Protein AF-A0AAN8ZF61-F1 (afdb_monomer)

Sequence (64 aa):
EAGLVEISGLSTHERFLCRLTNKKGCTIEELNAGRICDWFLKDKPKREQDLGSAVLQWDDSTMR

Foldseek 3Di:
DPPPPPCPPDDLVVNLLVLLCVVVVHDSVPDDPVSVVVLVVVLVVCVVVVHPRPVVPSPVVVPD

Solvent-accessible surface area (backbone atoms only — not comparable to full-atom values): 4179 Å² total; per-residue (Å²): 133,82,74,82,72,75,68,78,89,56,53,75,68,55,49,49,53,53,51,53,26,63,77,65,76,43,58,74,88,73,61,46,71,68,61,52,50,53,48,55,59,70,38,41,68,26,55,78,66,74,50,88,18,82,78,73,69,66,76,66,86,76,80,119

pLDDT: mean 75.6, std 14.27, range [36.09, 93.06]

Mean predicted aligned error: 8.14 Å

Structure (mmCIF, N/CA/C/O backbone):
data_AF-A0AAN8ZF61-F1
#
_entry.id   AF-A0AAN8ZF61-F1
#
loop_
_atom_site.group_PDB
_atom_site.id
_atom_site.type_symbol
_atom_site.label_atom_id
_atom_site.label_alt_id
_atom_site.label_comp_id
_atom_site.label_asym_id
_atom_site.label_entity_id
_atom_site.label_seq_id
_atom_site.pdbx_PDB_ins_code
_atom_site.Cartn_x
_atom_site.Cartn_y
_atom_site.Cartn_z
_atom_site.occupancy
_atom_site.B_iso_or_equiv
_atom_site.auth_seq_id
_atom_site.auth_comp_id
_atom_site.au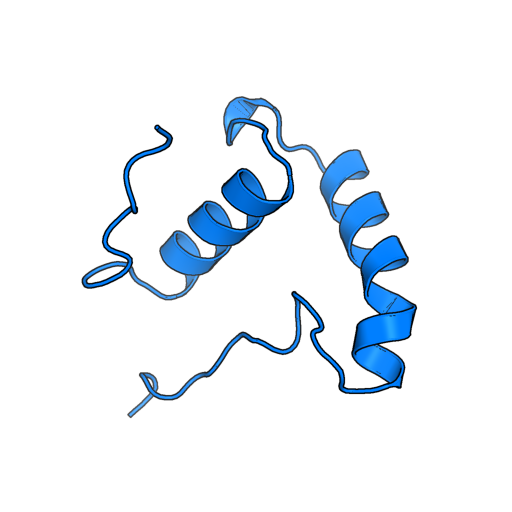th_asym_id
_atom_site.auth_atom_id
_atom_site.pdbx_PDB_model_num
ATOM 1 N N . GLU A 1 1 ? -9.189 0.558 -18.723 1.00 36.09 1 GLU A N 1
ATOM 2 C CA . GLU A 1 1 ? -9.184 -0.665 -17.898 1.00 36.09 1 GLU A CA 1
ATOM 3 C C . GLU A 1 1 ? -7.771 -0.911 -17.402 1.00 36.09 1 GLU A C 1
ATOM 5 O O . GLU A 1 1 ? -6.878 -1.071 -18.221 1.00 36.09 1 GLU A O 1
ATOM 10 N N . ALA A 1 2 ? -7.535 -0.866 -16.091 1.00 45.56 2 ALA A N 1
ATOM 11 C CA . ALA A 1 2 ? -6.326 -1.466 -15.537 1.00 45.56 2 ALA A CA 1
ATOM 12 C C . ALA A 1 2 ? -6.621 -2.965 -15.450 1.00 45.56 2 ALA A C 1
ATOM 14 O O . ALA A 1 2 ? -7.532 -3.360 -14.721 1.00 45.56 2 ALA A O 1
ATOM 15 N N . GLY A 1 3 ? -5.945 -3.759 -16.282 1.00 45.19 3 GLY A N 1
ATOM 16 C CA . GLY A 1 3 ? -6.118 -5.206 -16.321 1.00 45.19 3 GLY A CA 1
ATOM 17 C C . GLY A 1 3 ? -5.987 -5.778 -14.915 1.00 45.19 3 GLY A C 1
ATOM 18 O O . GLY A 1 3 ? -5.063 -5.425 -14.182 1.00 45.19 3 GLY A O 1
ATOM 19 N N . LEU A 1 4 ? -6.955 -6.605 -14.533 1.00 52.16 4 LEU A N 1
ATOM 20 C CA . LEU A 1 4 ? -6.950 -7.357 -13.289 1.00 52.16 4 LEU A CA 1
ATOM 21 C C . LEU A 1 4 ? -5.656 -8.185 -13.276 1.00 52.16 4 LEU A C 1
ATOM 23 O O . LEU A 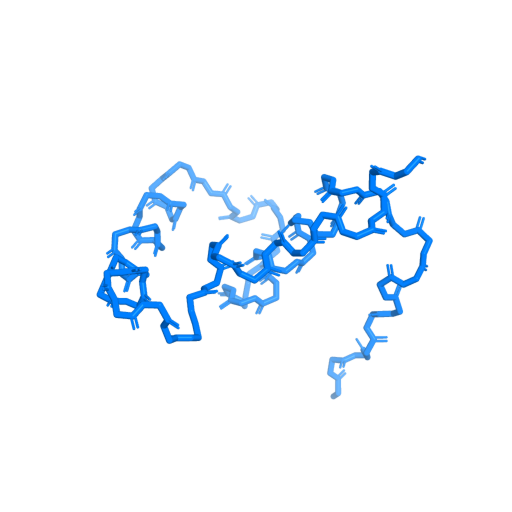1 4 ? -5.578 -9.206 -13.951 1.00 52.16 4 LEU A O 1
ATOM 27 N N . VAL A 1 5 ? -4.6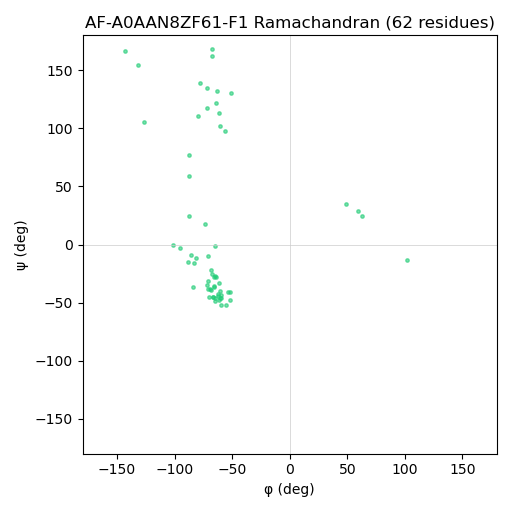02 -7.706 -12.608 1.00 58.00 5 VAL A N 1
ATOM 28 C CA . VAL A 1 5 ? -3.361 -8.476 -12.486 1.00 58.00 5 VAL A CA 1
ATOM 29 C C . VAL A 1 5 ? -3.734 -9.743 -11.736 1.00 58.00 5 VAL A C 1
ATOM 31 O O . VAL A 1 5 ? -4.133 -9.674 -10.572 1.00 58.00 5 VAL A O 1
ATOM 34 N N . GLU A 1 6 ? -3.654 -10.886 -12.412 1.00 60.03 6 GLU A N 1
ATOM 35 C CA . GLU A 1 6 ? -3.802 -12.182 -11.772 1.00 60.03 6 GLU A CA 1
ATOM 36 C C . GLU A 1 6 ? -2.692 -12.308 -10.725 1.00 60.03 6 GLU A C 1
ATOM 38 O O . GLU A 1 6 ? -1.522 -12.517 -11.024 1.00 60.03 6 GLU A O 1
ATOM 43 N N . ILE A 1 7 ? -3.060 -12.101 -9.459 1.00 63.91 7 ILE A N 1
ATOM 44 C CA . ILE A 1 7 ? -2.141 -12.170 -8.314 1.00 63.91 7 ILE A CA 1
ATOM 45 C C . ILE A 1 7 ? -1.726 -13.640 -8.052 1.00 63.91 7 ILE A C 1
ATOM 47 O O . ILE A 1 7 ? -0.831 -13.919 -7.250 1.00 63.91 7 ILE A O 1
ATOM 51 N N . SER A 1 8 ? -2.377 -14.598 -8.726 1.00 65.62 8 SER A N 1
ATOM 52 C CA . SER A 1 8 ? -2.038 -16.018 -8.705 1.00 65.62 8 SER A CA 1
ATOM 53 C C . SER A 1 8 ? -0.653 -16.252 -9.306 1.00 65.62 8 SER A C 1
ATOM 55 O O . SER A 1 8 ? -0.402 -15.910 -10.455 1.00 65.62 8 SER A O 1
ATOM 57 N N . GLY A 1 9 ? 0.246 -16.849 -8.521 1.00 72.88 9 GLY A N 1
ATOM 58 C CA . GLY A 1 9 ? 1.622 -17.156 -8.934 1.00 72.88 9 GLY A CA 1
ATOM 59 C C . GLY A 1 9 ? 2.685 -16.191 -8.404 1.00 72.88 9 GLY A C 1
ATOM 60 O O . GLY A 1 9 ? 3.860 -16.537 -8.420 1.00 72.88 9 GLY A O 1
ATOM 61 N N . LEU A 1 10 ? 2.295 -15.032 -7.861 1.00 76.19 10 LEU A N 1
ATOM 62 C CA . LEU A 1 10 ? 3.234 -14.114 -7.212 1.00 76.19 10 LEU A CA 1
ATOM 63 C C . LEU A 1 10 ? 3.607 -14.598 -5.806 1.00 76.19 10 LEU A C 1
ATOM 65 O O . LEU A 1 10 ? 2.736 -15.015 -5.027 1.00 76.19 10 LEU A O 1
ATOM 69 N N . SER A 1 11 ? 4.886 -14.478 -5.453 1.00 76.75 11 SER A N 1
ATOM 70 C CA . SER A 1 11 ? 5.371 -14.631 -4.080 1.00 76.75 11 SER A CA 1
ATOM 71 C C . SER A 1 11 ? 4.859 -13.495 -3.185 1.00 76.75 11 SER A C 1
ATOM 73 O O . SER A 1 11 ? 4.425 -12.444 -3.662 1.00 76.75 11 SER A O 1
ATOM 75 N N . THR A 1 12 ? 4.907 -13.677 -1.863 1.00 75.69 12 THR A N 1
ATOM 76 C CA . THR A 1 12 ? 4.390 -12.697 -0.888 1.00 75.69 12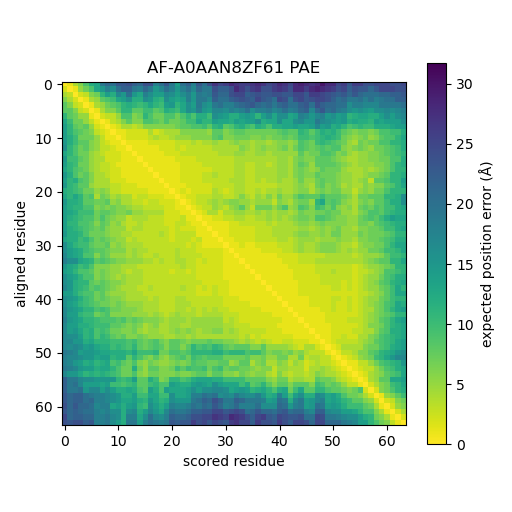 THR A CA 1
ATOM 77 C C . THR A 1 12 ? 4.941 -11.282 -1.112 1.00 75.69 12 THR A C 1
ATOM 79 O O . THR A 1 12 ? 4.181 -10.312 -1.077 1.00 75.69 12 THR A O 1
ATOM 82 N N . HIS A 1 13 ? 6.233 -11.155 -1.430 1.00 78.69 13 HIS A N 1
ATOM 83 C CA . HIS A 1 13 ? 6.882 -9.865 -1.686 1.00 78.69 13 HIS A CA 1
ATOM 84 C C . HIS A 1 13 ? 6.394 -9.202 -2.981 1.00 78.69 13 HIS A C 1
ATOM 86 O O . HIS A 1 13 ? 6.161 -7.995 -3.016 1.00 78.69 13 HIS A O 1
ATOM 92 N N . GLU A 1 14 ? 6.167 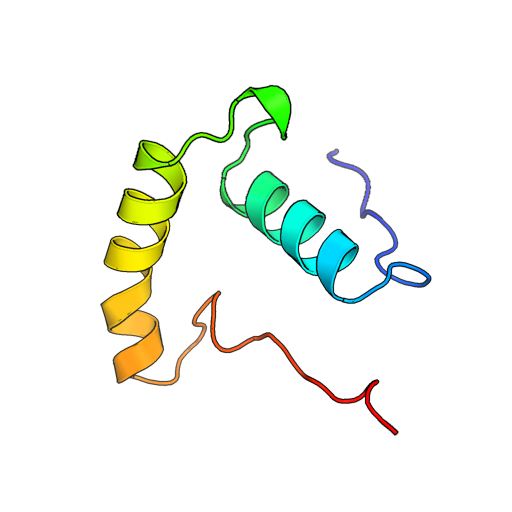-9.975 -4.039 1.00 80.12 14 GLU A N 1
ATOM 93 C CA . GLU A 1 14 ? 5.656 -9.446 -5.307 1.00 80.12 14 GLU A CA 1
ATOM 94 C C . GLU A 1 14 ? 4.188 -9.030 -5.181 1.00 80.12 14 GLU A C 1
ATOM 96 O O . GLU A 1 14 ? 3.798 -7.969 -5.671 1.00 80.12 14 GLU A O 1
ATOM 101 N N . ARG A 1 15 ? 3.374 -9.799 -4.441 1.00 78.06 15 ARG A N 1
ATOM 102 C CA . ARG A 1 15 ? 1.997 -9.394 -4.107 1.00 78.06 15 ARG A CA 1
ATOM 103 C C . ARG A 1 15 ? 1.977 -8.096 -3.313 1.00 78.06 15 ARG A C 1
ATOM 105 O O . ARG A 1 15 ? 1.111 -7.253 -3.556 1.00 78.06 15 ARG A O 1
ATOM 112 N N . PHE A 1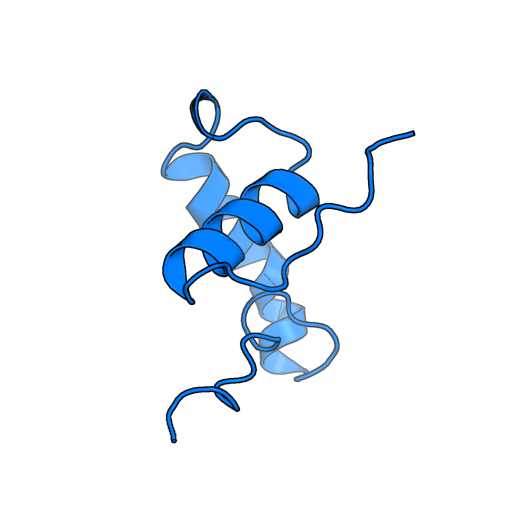 16 ? 2.910 -7.935 -2.374 1.00 78.94 16 PHE A N 1
ATOM 113 C CA . PHE A 1 16 ? 3.060 -6.706 -1.603 1.00 78.94 16 PHE A CA 1
ATOM 114 C C . PHE A 1 16 ? 3.336 -5.516 -2.526 1.00 78.94 16 PHE A C 1
ATOM 116 O O . PHE A 1 16 ? 2.591 -4.536 -2.497 1.00 78.94 16 PHE A O 1
ATOM 123 N N . LEU A 1 17 ? 4.336 -5.630 -3.401 1.00 80.31 17 LEU A N 1
ATOM 124 C CA . LEU A 1 17 ? 4.698 -4.567 -4.339 1.00 80.31 17 LEU A CA 1
ATOM 125 C C . LEU A 1 17 ? 3.557 -4.243 -5.312 1.00 80.31 17 LEU A C 1
ATOM 127 O O . LEU A 1 17 ? 3.238 -3.071 -5.520 1.00 80.31 17 LEU A O 1
ATOM 131 N N . CYS A 1 18 ? 2.879 -5.262 -5.841 1.00 80.38 18 CYS A N 1
ATOM 132 C CA . CYS A 1 18 ? 1.733 -5.099 -6.730 1.00 80.38 18 CYS A CA 1
ATOM 133 C C . CYS A 1 18 ? 0.565 -4.377 -6.033 1.00 80.38 18 CYS A C 1
ATOM 135 O O . CYS A 1 18 ? -0.022 -3.448 -6.582 1.00 80.38 18 CYS A O 1
ATOM 137 N N . ARG A 1 19 ? 0.228 -4.738 -4.789 1.00 77.38 19 ARG A N 1
ATOM 138 C CA . ARG A 1 19 ? -0.842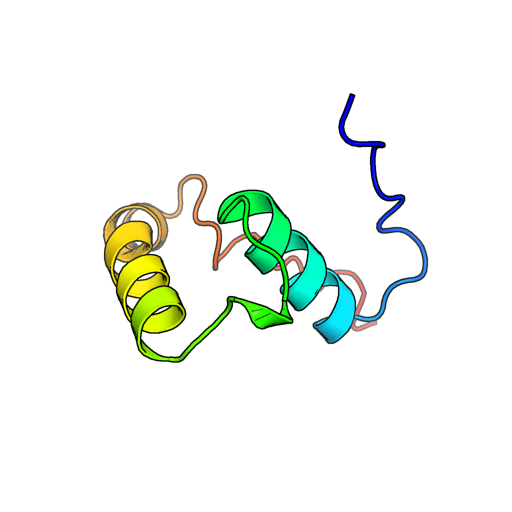 -4.062 -4.031 1.00 77.38 19 ARG A CA 1
ATOM 139 C C . ARG A 1 19 ? -0.460 -2.641 -3.635 1.00 77.38 19 ARG A C 1
ATOM 141 O O . ARG A 1 19 ? -1.323 -1.763 -3.650 1.00 77.38 19 ARG A O 1
ATOM 148 N N . LEU A 1 20 ? 0.801 -2.415 -3.270 1.00 81.06 20 LEU A N 1
ATOM 149 C CA . LEU A 1 20 ? 1.303 -1.104 -2.873 1.00 81.06 20 LEU A CA 1
ATOM 150 C C . LEU A 1 20 ? 1.244 -0.116 -4.044 1.00 81.06 20 LEU A C 1
ATOM 152 O O . LEU A 1 20 ? 0.694 0.973 -3.888 1.00 81.06 20 LEU A O 1
ATOM 156 N N . THR A 1 21 ? 1.736 -0.518 -5.216 1.00 82.94 21 THR A N 1
ATOM 157 C CA . THR A 1 21 ? 1.704 0.291 -6.448 1.00 82.94 21 THR A CA 1
ATOM 158 C C . THR A 1 21 ? 0.271 0.539 -6.930 1.00 82.94 21 THR A C 1
ATOM 160 O O . THR A 1 21 ? -0.110 1.691 -7.136 1.00 82.94 21 THR A O 1
ATOM 163 N N . ASN A 1 22 ? -0.585 -0.493 -6.963 1.00 79.50 22 ASN A N 1
ATOM 164 C CA . ASN A 1 22 ? -2.001 -0.342 -7.329 1.00 79.50 22 ASN A CA 1
ATOM 165 C C . ASN A 1 22 ? -2.768 0.611 -6.397 1.00 79.50 22 ASN A C 1
ATOM 167 O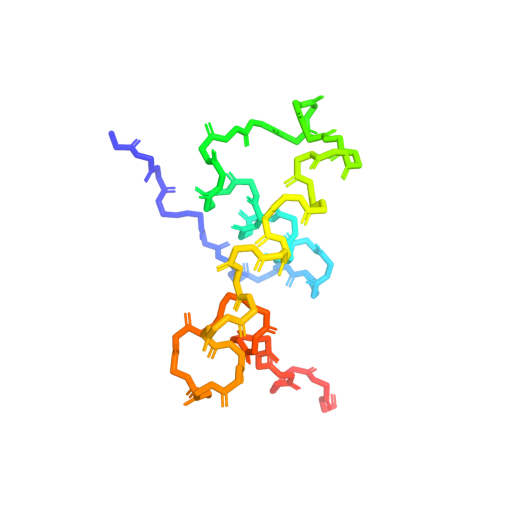 O . ASN A 1 22 ? -3.484 1.492 -6.865 1.00 79.50 22 ASN A O 1
ATOM 171 N N . LYS A 1 23 ? -2.613 0.483 -5.069 1.00 75.94 23 LYS A N 1
ATOM 172 C CA . LYS A 1 23 ? -3.293 1.373 -4.105 1.00 75.94 23 LYS A CA 1
ATOM 173 C C . LYS A 1 23 ? -2.782 2.810 -4.164 1.00 75.94 23 LYS A C 1
ATOM 175 O O . LYS A 1 23 ? -3.498 3.726 -3.763 1.00 75.94 23 LYS A O 1
ATOM 180 N N . LYS A 1 24 ? -1.541 3.011 -4.605 1.00 79.69 24 LYS A N 1
ATOM 181 C CA . LYS A 1 24 ? -0.941 4.338 -4.742 1.00 79.69 24 LYS A CA 1
ATOM 182 C C . LYS A 1 24 ? -1.203 4.993 -6.087 1.00 79.69 24 LYS A C 1
ATOM 184 O O . LYS A 1 24 ? -1.014 6.203 -6.177 1.00 79.69 24 LYS A O 1
ATOM 189 N N . GLY A 1 25 ? -1.649 4.231 -7.086 1.00 83.06 25 GLY A N 1
ATOM 190 C CA . GLY A 1 25 ? -1.819 4.735 -8.445 1.00 83.06 25 GLY A CA 1
ATOM 191 C C . GLY A 1 25 ? -0.507 5.259 -9.028 1.00 83.06 25 GLY A C 1
ATOM 192 O O . GLY A 1 25 ? -0.528 6.202 -9.810 1.00 83.06 25 GLY A O 1
ATOM 193 N N . CYS A 1 26 ? 0.627 4.702 -8.595 1.00 83.75 26 CYS A N 1
ATOM 194 C CA . CYS A 1 26 ? 1.945 5.055 -9.103 1.00 83.75 26 CYS A CA 1
ATOM 195 C C . CYS A 1 26 ? 2.736 3.794 -9.433 1.00 83.75 26 CYS A C 1
ATOM 197 O O . CYS A 1 26 ? 2.503 2.723 -8.862 1.00 83.75 26 CYS A O 1
ATOM 199 N N . THR A 1 27 ? 3.679 3.943 -10.351 1.00 86.38 27 THR A N 1
ATOM 200 C CA . THR A 1 27 ? 4.626 2.893 -10.725 1.00 86.38 27 THR A CA 1
ATOM 201 C C . THR A 1 27 ? 5.580 2.582 -9.569 1.00 86.38 27 THR A C 1
ATOM 203 O O . THR A 1 27 ? 5.624 3.297 -8.558 1.00 86.38 27 THR A O 1
ATOM 206 N N . ILE A 1 28 ? 6.330 1.484 -9.683 1.00 84.88 28 ILE A N 1
ATOM 207 C CA . ILE A 1 28 ? 7.286 1.094 -8.643 1.00 84.88 28 ILE A CA 1
ATOM 208 C C . ILE A 1 28 ? 8.489 2.042 -8.602 1.00 84.88 28 ILE A C 1
ATOM 210 O O . ILE A 1 28 ? 9.006 2.331 -7.528 1.00 84.88 28 ILE A O 1
ATOM 214 N N . GLU A 1 29 ? 8.866 2.596 -9.749 1.00 88.62 29 GLU A N 1
ATOM 215 C CA . GLU A 1 29 ? 9.927 3.583 -9.930 1.00 88.62 29 GLU A CA 1
ATOM 216 C C . GLU A 1 29 ? 9.606 4.916 -9.236 1.00 88.62 29 GLU A C 1
ATOM 218 O O . GLU A 1 29 ? 10.503 5.639 -8.809 1.00 88.62 29 GLU A O 1
ATOM 223 N N . GLU A 1 30 ? 8.320 5.233 -9.079 1.00 87.56 30 GLU A N 1
ATOM 224 C CA . GLU A 1 30 ? 7.845 6.431 -8.379 1.00 87.56 30 GLU A CA 1
ATOM 225 C C . GLU A 1 30 ? 7.708 6.238 -6.861 1.00 87.56 30 GLU A C 1
ATOM 227 O O . GLU A 1 30 ? 7.458 7.206 -6.125 1.00 87.56 30 GLU A O 1
ATOM 232 N N . LEU A 1 31 ? 7.835 5.003 -6.362 1.00 87.50 31 LEU A N 1
ATOM 233 C CA . LEU A 1 31 ? 7.810 4.742 -4.930 1.00 87.50 31 LEU A CA 1
ATOM 234 C C . LEU A 1 31 ? 9.096 5.247 -4.274 1.00 87.50 31 LEU A C 1
ATOM 236 O O . LEU A 1 31 ? 10.210 5.013 -4.727 1.00 87.50 31 LEU A O 1
ATOM 240 N N . ASN A 1 32 ? 8.932 5.926 -3.143 1.00 90.25 32 ASN A N 1
ATOM 241 C CA . ASN A 1 32 ? 10.036 6.364 -2.302 1.00 90.25 32 ASN A CA 1
ATOM 242 C C . ASN A 1 32 ? 9.648 6.264 -0.826 1.00 90.25 32 ASN A C 1
ATOM 244 O O . ASN A 1 32 ? 8.466 6.137 -0.485 1.00 90.25 32 ASN A O 1
ATOM 248 N N . ALA A 1 33 ? 10.649 6.364 0.050 1.00 91.19 33 ALA A N 1
ATOM 249 C CA . ALA A 1 33 ? 10.460 6.262 1.494 1.00 91.19 33 ALA A CA 1
ATOM 250 C C . ALA A 1 33 ? 9.388 7.235 2.017 1.00 91.19 33 ALA A C 1
ATOM 252 O O . ALA A 1 33 ? 8.541 6.839 2.810 1.00 91.19 33 ALA A O 1
ATOM 253 N N . GLY A 1 34 ? 9.351 8.474 1.515 1.00 93.06 34 GLY A N 1
ATOM 254 C CA . GLY A 1 34 ? 8.348 9.464 1.914 1.00 93.06 34 GLY A CA 1
ATOM 255 C C . GLY A 1 34 ? 6.916 9.019 1.608 1.00 93.06 34 GLY A C 1
ATOM 256 O O . GLY A 1 34 ? 6.046 9.076 2.477 1.00 93.06 34 GLY A O 1
ATOM 257 N N . ARG A 1 35 ? 6.666 8.502 0.399 1.00 87.75 35 ARG A N 1
ATOM 258 C CA . ARG A 1 35 ? 5.342 8.000 -0.012 1.00 87.75 35 ARG A CA 1
ATOM 259 C C . ARG A 1 35 ? 4.903 6.762 0.771 1.00 87.75 35 ARG A C 1
ATOM 261 O O . ARG A 1 35 ? 3.707 6.616 1.045 1.00 87.75 35 ARG A O 1
ATOM 268 N N . ILE A 1 36 ? 5.848 5.888 1.120 1.00 86.38 36 ILE A N 1
ATOM 269 C CA . ILE A 1 36 ? 5.605 4.691 1.939 1.00 86.38 36 ILE A CA 1
ATOM 270 C C . ILE A 1 36 ? 5.283 5.093 3.384 1.00 86.38 36 ILE A C 1
ATOM 272 O O . ILE A 1 36 ? 4.297 4.617 3.941 1.00 86.38 36 ILE A O 1
ATOM 276 N N . CYS A 1 37 ? 6.043 6.016 3.974 1.00 91.31 37 CYS A N 1
ATOM 277 C CA . CYS A 1 37 ? 5.772 6.528 5.317 1.00 91.31 37 CYS A CA 1
ATOM 278 C C . CYS A 1 37 ? 4.400 7.213 5.395 1.00 91.31 37 CYS A C 1
ATOM 280 O O . CYS A 1 37 ? 3.597 6.891 6.270 1.00 91.31 37 CYS A O 1
ATOM 282 N N . ASP A 1 38 ? 4.088 8.098 4.445 1.00 90.00 38 ASP A N 1
ATOM 283 C CA . ASP A 1 38 ? 2.791 8.782 4.370 1.00 90.00 38 ASP A CA 1
ATOM 284 C C . ASP A 1 38 ? 1.620 7.794 4.233 1.00 90.00 38 ASP A C 1
ATOM 286 O O . ASP A 1 38 ? 0.609 7.903 4.927 1.00 90.00 38 ASP A O 1
ATOM 290 N N . TRP A 1 39 ? 1.770 6.775 3.380 1.00 87.56 39 TRP A N 1
ATOM 291 C CA . TRP A 1 39 ? 0.799 5.685 3.271 1.00 87.56 39 TRP A CA 1
ATOM 292 C C . TRP A 1 39 ? 0.544 4.990 4.604 1.00 87.56 39 TRP A C 1
ATOM 294 O O . TRP A 1 39 ? -0.602 4.815 5.015 1.00 87.56 39 TRP A O 1
ATOM 304 N N . PHE A 1 40 ? 1.630 4.574 5.250 1.00 87.94 40 PHE A N 1
ATOM 305 C CA . PHE A 1 40 ? 1.579 3.756 6.441 1.00 87.94 40 PHE A CA 1
ATOM 306 C C . PHE A 1 40 ? 0.946 4.527 7.599 1.00 87.94 40 PHE A C 1
ATOM 308 O O . PHE A 1 40 ? 0.173 3.952 8.367 1.00 87.94 40 PHE A O 1
ATOM 315 N N . LEU A 1 41 ? 1.206 5.833 7.695 1.00 91.06 41 LEU A N 1
ATOM 316 C CA . LEU A 1 41 ? 0.556 6.719 8.658 1.00 91.06 41 LEU A CA 1
ATOM 317 C C . LEU A 1 41 ? -0.941 6.878 8.369 1.00 91.06 41 LEU A C 1
ATOM 319 O O . LEU A 1 41 ? -1.748 6.728 9.282 1.00 91.06 41 LEU A O 1
ATOM 323 N N . LYS A 1 42 ? -1.332 7.099 7.108 1.00 88.38 42 LYS A N 1
ATOM 324 C CA . LYS A 1 42 ? -2.748 7.218 6.709 1.00 88.38 42 LYS A CA 1
ATOM 325 C C . LYS A 1 42 ? -3.554 5.937 6.927 1.00 88.38 42 LYS A C 1
ATOM 327 O O . LYS A 1 42 ? -4.761 6.003 7.135 1.00 88.38 42 LYS A O 1
ATOM 332 N N . ASP A 1 43 ? -2.906 4.777 6.883 1.00 87.31 43 ASP A N 1
ATOM 333 C CA . ASP A 1 43 ? -3.545 3.482 7.142 1.00 87.31 43 ASP A CA 1
ATOM 334 C C . ASP A 1 43 ? -3.677 3.162 8.648 1.00 87.31 43 ASP A C 1
ATOM 336 O O . ASP A 1 43 ? -4.427 2.260 9.014 1.00 87.31 43 ASP A O 1
ATOM 340 N N . LYS A 1 44 ? -3.023 3.925 9.543 1.00 89.75 44 LYS A N 1
ATOM 341 C CA . LYS A 1 44 ? -3.058 3.705 11.003 1.00 89.75 44 LYS A CA 1
ATOM 342 C C . LYS A 1 44 ? -4.478 3.587 11.587 1.00 89.75 44 LYS A C 1
ATOM 344 O O . LYS A 1 44 ? -4.707 2.601 12.282 1.00 89.75 44 LYS A O 1
ATOM 349 N N . PRO A 1 45 ? -5.447 4.469 11.270 1.00 90.06 45 PRO A N 1
ATOM 350 C CA . PRO A 1 45 ? -6.799 4.357 11.826 1.00 90.06 45 PRO A CA 1
ATOM 351 C C . PRO A 1 45 ? -7.499 3.052 11.431 1.00 90.06 45 PRO A C 1
ATOM 353 O O . PRO A 1 45 ? -8.252 2.486 12.215 1.00 90.06 45 PRO A O 1
ATOM 356 N N . LYS A 1 46 ? -7.223 2.545 10.222 1.00 87.31 46 LYS A N 1
ATOM 357 C CA . LYS A 1 46 ? -7.784 1.280 9.729 1.00 87.31 46 LYS A CA 1
ATOM 358 C C . LYS A 1 46 ? -7.166 0.077 10.431 1.00 87.31 46 LYS A C 1
ATOM 360 O O . LYS A 1 46 ? -7.857 -0.910 10.649 1.00 87.31 46 LYS A O 1
ATOM 365 N N . ARG A 1 47 ? -5.871 0.158 10.773 1.00 87.25 47 ARG A N 1
ATOM 366 C CA . ARG A 1 47 ? -5.182 -0.868 11.573 1.00 87.25 47 ARG A CA 1
ATOM 367 C C . ARG A 1 47 ? -5.722 -0.927 12.992 1.00 87.25 47 ARG A C 1
ATOM 369 O O . ARG A 1 47 ? -5.969 -2.009 13.496 1.00 87.25 47 ARG A O 1
ATOM 376 N N . GLU A 1 48 ? -5.909 0.230 13.620 1.00 89.06 48 GLU A N 1
ATOM 377 C CA . GLU A 1 48 ? -6.400 0.320 15.001 1.00 89.06 48 GLU A CA 1
ATOM 378 C C . GLU A 1 48 ? -7.840 -0.183 15.149 1.00 89.06 48 GLU A C 1
ATOM 380 O O . GLU A 1 48 ? -8.210 -0.674 16.209 1.00 89.06 48 GLU A O 1
ATOM 385 N N . GLN A 1 49 ? -8.640 -0.078 14.086 1.00 84.75 49 GLN A N 1
ATOM 386 C CA . GLN A 1 49 ? -10.030 -0.534 14.058 1.00 84.75 49 GLN A CA 1
ATOM 387 C C . GLN A 1 49 ? -10.199 -1.948 13.489 1.00 84.75 49 GLN A C 1
ATOM 389 O O . GLN A 1 49 ? -11.325 -2.424 13.435 1.00 84.75 49 GLN A O 1
ATOM 394 N N . ASP A 1 50 ? -9.117 -2.586 13.029 1.00 78.94 50 ASP A N 1
ATOM 395 C CA . ASP A 1 50 ? -9.136 -3.874 12.317 1.00 78.94 50 ASP A CA 1
ATOM 396 C C . ASP A 1 50 ? -10.159 -3.935 11.159 1.00 78.94 50 ASP A C 1
ATOM 398 O O . ASP A 1 50 ? -10.800 -4.944 10.875 1.00 78.94 50 ASP A O 1
ATOM 402 N N . LEU A 1 51 ? -10.349 -2.806 10.472 1.00 77.00 51 LEU A N 1
ATOM 403 C CA . LEU A 1 51 ? -11.359 -2.660 9.425 1.00 77.00 51 LEU A CA 1
ATOM 404 C C . LEU A 1 51 ? -10.712 -2.148 8.145 1.00 77.00 51 LEU A C 1
ATOM 406 O O . LEU A 1 51 ? -10.367 -0.974 8.004 1.00 77.00 51 LEU A O 1
ATOM 410 N N . GLY A 1 52 ? -10.551 -3.053 7.176 1.00 72.00 52 GLY A N 1
ATOM 411 C CA . GLY A 1 52 ? -10.112 -2.704 5.823 1.00 72.00 52 GLY A CA 1
ATOM 412 C C . GLY A 1 52 ? -8.708 -2.093 5.750 1.00 72.00 52 GLY A C 1
ATOM 413 O O . GLY A 1 52 ? -8.417 -1.353 4.802 1.00 72.00 52 GLY A O 1
ATOM 414 N N . SER A 1 53 ? -7.839 -2.370 6.730 1.00 78.25 53 SER A N 1
ATOM 415 C CA . SER A 1 53 ? -6.438 -1.951 6.676 1.00 78.25 53 SER A CA 1
ATOM 416 C C . SER A 1 53 ? -5.725 -2.621 5.510 1.00 78.25 53 SER A C 1
ATOM 418 O O . SER A 1 53 ? -5.770 -3.834 5.317 1.00 78.25 53 SER A O 1
ATOM 420 N N . ALA A 1 54 ? -5.002 -1.813 4.740 1.00 71.19 54 ALA A N 1
ATOM 421 C CA . ALA A 1 54 ? -4.172 -2.315 3.661 1.00 71.19 54 ALA A CA 1
ATOM 422 C C . ALA A 1 54 ? -2.957 -3.116 4.157 1.00 71.19 54 ALA A C 1
ATOM 424 O O . ALA A 1 54 ? -2.414 -3.898 3.377 1.00 71.19 54 ALA A O 1
ATOM 425 N N . VAL A 1 55 ? -2.550 -2.897 5.409 1.00 74.06 55 VAL A N 1
ATOM 426 C CA . VAL A 1 55 ? -1.459 -3.600 6.094 1.00 74.06 55 VAL A CA 1
ATOM 427 C C . VAL A 1 55 ? -1.940 -4.917 6.710 1.00 74.06 55 VAL A C 1
ATOM 429 O O . VAL A 1 55 ? -1.203 -5.888 6.672 1.00 74.06 55 VAL A O 1
ATOM 432 N N . LEU A 1 56 ? -3.170 -4.981 7.238 1.00 64.12 56 LEU A N 1
ATOM 433 C CA . LEU A 1 56 ? -3.702 -6.203 7.873 1.00 64.12 56 LEU A CA 1
ATOM 434 C C . LEU A 1 56 ? -4.291 -7.215 6.879 1.00 64.12 56 LEU A C 1
ATOM 436 O O . LEU A 1 56 ? -4.448 -8.381 7.207 1.00 64.12 56 LEU A O 1
ATOM 440 N N . GLN A 1 57 ? -4.564 -6.810 5.636 1.00 64.75 57 GLN A N 1
ATOM 441 C CA . GLN A 1 57 ? -5.032 -7.707 4.563 1.00 64.75 57 GLN A CA 1
ATOM 442 C C . GLN A 1 57 ? -3.938 -8.634 3.992 1.00 64.75 57 GLN A C 1
ATOM 444 O O . GLN A 1 57 ? -4.071 -9.140 2.873 1.00 64.75 57 GLN A O 1
ATOM 449 N N . TRP A 1 58 ? -2.829 -8.812 4.706 1.00 66.50 58 TRP A N 1
ATOM 450 C CA . TRP A 1 58 ? -1.764 -9.738 4.338 1.00 66.50 58 TRP A CA 1
ATOM 451 C C . TRP A 1 58 ? -2.116 -11.100 4.922 1.00 66.50 58 TRP A C 1
ATOM 453 O O . TRP A 1 58 ? -1.624 -11.483 5.974 1.00 66.50 58 TRP A O 1
ATOM 463 N N . ASP A 1 59 ? -3.046 -11.793 4.273 1.00 57.09 59 ASP A N 1
ATOM 464 C CA . ASP A 1 59 ? -3.402 -13.140 4.694 1.00 57.09 59 ASP A CA 1
ATOM 465 C C . ASP A 1 59 ? -2.255 -14.095 4.326 1.00 57.09 59 ASP A C 1
ATOM 467 O O . ASP A 1 59 ? -1.892 -14.242 3.154 1.00 57.09 59 ASP A O 1
ATOM 471 N N . ASP A 1 60 ? -1.665 -14.697 5.355 1.00 55.00 60 ASP A N 1
ATOM 472 C CA . ASP A 1 60 ? -0.500 -15.582 5.307 1.00 55.00 60 ASP A CA 1
ATOM 473 C C . ASP A 1 60 ? -0.907 -17.046 5.072 1.00 55.00 60 ASP A C 1
ATOM 475 O O . ASP A 1 60 ? -0.207 -17.997 5.413 1.00 55.00 60 ASP A O 1
ATOM 479 N N . SER A 1 61 ? -2.077 -17.255 4.470 1.00 55.19 61 SER A N 1
ATOM 480 C CA . SER A 1 61 ? -2.649 -18.577 4.195 1.00 55.19 61 SER A CA 1
ATOM 481 C C . SER A 1 61 ? -1.840 -19.415 3.190 1.00 55.19 61 SER A C 1
ATOM 483 O O . SER A 1 61 ? -2.180 -20.573 2.947 1.00 55.19 61 SER A O 1
ATOM 485 N N . THR A 1 62 ? -0.738 -18.874 2.651 1.00 50.97 62 THR A N 1
ATOM 486 C CA . THR A 1 62 ? 0.253 -19.596 1.835 1.00 50.97 62 THR A CA 1
ATOM 487 C C . THR A 1 62 ? 1.543 -19.995 2.572 1.00 50.97 62 THR A C 1
ATOM 489 O O . THR A 1 62 ? 2.372 -20.650 1.952 1.00 50.97 62 THR A O 1
ATOM 492 N N . MET A 1 63 ? 1.724 -19.676 3.862 1.00 46.78 63 MET A N 1
ATOM 493 C CA . MET A 1 63 ? 2.805 -20.239 4.700 1.00 46.78 63 MET A CA 1
ATOM 494 C C . MET A 1 63 ? 2.360 -21.564 5.353 1.00 46.78 63 MET A C 1
ATOM 496 O O . MET A 1 63 ? 2.298 -21.681 6.578 1.00 46.78 63 ME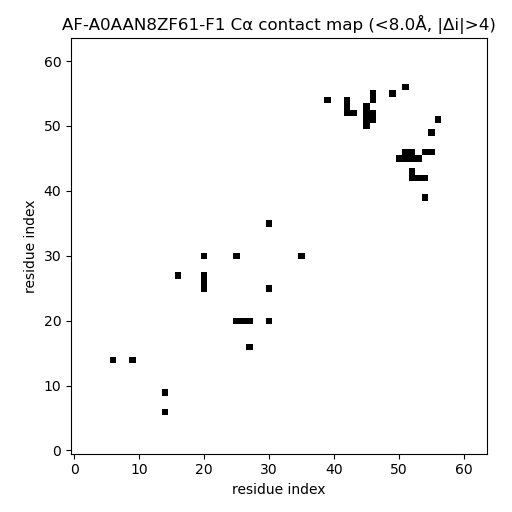T A O 1
ATOM 500 N N . ARG A 1 64 ? 1.996 -22.560 4.538 1.00 43.44 64 ARG A N 1
ATOM 501 C CA . ARG A 1 64 ? 1.943 -23.966 4.972 1.00 43.44 64 ARG A CA 1
ATOM 502 C C . ARG A 1 64 ? 3.148 -24.717 4.438 1.00 43.44 64 ARG A C 1
ATOM 504 O O . ARG A 1 64 ? 3.486 -24.481 3.259 1.00 43.44 64 ARG A O 1
#

Secondary structure (DSSP, 8-state):
-------TT--HHHHHHHHHHHHHTS-STT--HHHHHHHHHHTHHHHHTTSS-TTTT---TT--

Radius of gyration: 12.78 Å; Cα contacts (8 Å, |Δi|>4): 24; chains: 1; bounding box: 22×33×33 Å

Organism: NCBI:txid194707